Protein AF-A0A662B878-F1 (afdb_monomer_lite)

pLDDT: mean 83.69, std 10.85, range [54.44, 95.88]

Secondary structure (DSSP, 8-state):
-PPPTT-------S-HHHHHHHHHHTGGG-S-EE-SSTT-TTEE-TT-TT---TTTTSSS--HHHHHHHT-

Structure (mmCIF, N/CA/C/O backbone):
data_AF-A0A662B878-F1
#
_entry.id   AF-A0A662B878-F1
#
loop_
_atom_site.group_PDB
_atom_site.id
_atom_site.type_symbol
_atom_site.label_atom_id
_atom_site.label_alt_id
_atom_site.label_comp_id
_atom_site.label_asym_id
_atom_site.label_entity_id
_atom_site.label_seq_id
_atom_site.pdbx_PDB_ins_code
_atom_site.Cartn_x
_atom_site.Cartn_y
_atom_site.Cartn_z
_atom_site.occupancy
_atom_site.B_iso_or_equiv
_atom_site.auth_seq_id
_atom_site.auth_comp_id
_atom_site.auth_asym_id
_atom_site.auth_atom_id
_atom_site.pdbx_PDB_model_num
ATOM 1 N N . MET A 1 1 ? 12.232 10.497 7.078 1.00 54.84 1 MET A N 1
ATOM 2 C CA . MET A 1 1 ? 12.337 9.576 8.234 1.00 54.84 1 MET A CA 1
ATOM 3 C C . MET A 1 1 ? 12.361 8.163 7.668 1.00 54.84 1 MET A C 1
ATOM 5 O O . MET A 1 1 ? 11.599 7.917 6.747 1.00 54.84 1 MET A O 1
ATOM 9 N N . ILE A 1 2 ? 13.263 7.288 8.115 1.00 67.94 2 ILE A N 1
ATOM 10 C CA . ILE A 1 2 ? 13.409 5.924 7.573 1.00 67.94 2 ILE A CA 1
ATOM 11 C C . ILE A 1 2 ? 12.770 4.952 8.568 1.00 67.94 2 ILE A C 1
ATOM 13 O O . ILE A 1 2 ? 13.014 5.077 9.769 1.00 67.94 2 ILE A O 1
ATOM 17 N N . SER A 1 3 ? 11.959 4.007 8.088 1.00 73.94 3 SER A N 1
ATOM 18 C CA . SER A 1 3 ? 11.407 2.952 8.943 1.00 73.94 3 SER A CA 1
ATOM 19 C C . SER A 1 3 ? 12.533 2.087 9.520 1.00 73.94 3 SER A C 1
ATOM 21 O O . SER A 1 3 ? 13.430 1.689 8.771 1.00 73.94 3 SER A O 1
ATOM 23 N N . PRO A 1 4 ? 12.511 1.769 10.826 1.00 88.00 4 PRO A N 1
ATOM 24 C CA . PRO A 1 4 ? 13.501 0.881 11.420 1.00 88.00 4 PRO A CA 1
ATOM 25 C C . PRO A 1 4 ? 13.508 -0.493 10.736 1.00 88.00 4 PRO A C 1
ATOM 27 O O . PRO A 1 4 ? 12.454 -1.056 10.432 1.00 88.00 4 PRO A O 1
ATOM 30 N N . ILE A 1 5 ? 14.703 -1.048 10.516 1.00 88.94 5 ILE A N 1
ATOM 31 C CA . ILE A 1 5 ? 14.870 -2.384 9.929 1.00 88.94 5 ILE A CA 1
ATOM 32 C C . ILE A 1 5 ? 14.240 -3.423 10.868 1.00 88.94 5 ILE A C 1
ATOM 34 O O . ILE A 1 5 ? 14.408 -3.350 12.085 1.00 88.94 5 ILE A O 1
ATOM 38 N N . SER A 1 6 ? 13.529 -4.399 10.296 1.00 90.38 6 SER A N 1
ATOM 39 C CA . SER A 1 6 ? 12.880 -5.504 11.022 1.00 90.38 6 SER A CA 1
ATOM 40 C C . SER A 1 6 ? 11.746 -5.098 11.976 1.00 90.38 6 SER A C 1
ATOM 42 O O . SER A 1 6 ? 11.404 -5.865 12.875 1.00 90.38 6 SER A O 1
ATOM 44 N N . VAL A 1 7 ? 11.125 -3.930 11.777 1.00 91.75 7 VAL A N 1
ATOM 45 C CA . VAL A 1 7 ? 9.933 -3.509 12.530 1.00 91.75 7 VAL A CA 1
ATOM 46 C C . VAL A 1 7 ? 8.705 -3.507 11.625 1.00 91.75 7 VAL A C 1
ATOM 48 O O . VAL A 1 7 ? 8.721 -2.934 10.539 1.00 91.75 7 VAL A O 1
ATOM 51 N N . ILE A 1 8 ? 7.624 -4.132 12.097 1.00 90.38 8 ILE A N 1
ATOM 52 C CA . ILE A 1 8 ? 6.314 -4.111 11.441 1.00 90.38 8 ILE A CA 1
ATOM 53 C C . ILE A 1 8 ? 5.366 -3.269 12.288 1.00 90.38 8 ILE A C 1
ATOM 55 O O . ILE A 1 8 ? 5.124 -3.573 13.456 1.00 90.38 8 ILE A O 1
ATOM 59 N N . TYR A 1 9 ? 4.797 -2.239 11.671 1.00 91.00 9 TYR A N 1
ATOM 60 C CA . TYR A 1 9 ? 3.681 -1.485 12.227 1.00 91.00 9 TYR A CA 1
ATOM 61 C C . TYR A 1 9 ? 2.386 -2.071 11.677 1.00 91.00 9 TYR A C 1
ATOM 63 O O . TYR A 1 9 ? 2.269 -2.303 10.475 1.00 91.00 9 TYR A O 1
ATOM 71 N N . TYR A 1 10 ? 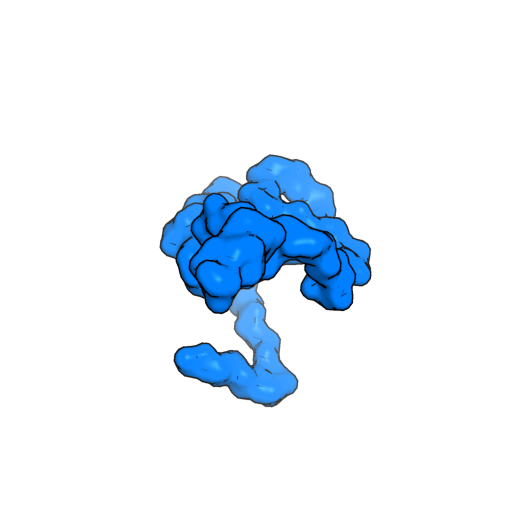1.419 -2.328 12.551 1.00 93.94 10 TYR A N 1
ATOM 72 C CA . TYR A 1 10 ? 0.109 -2.815 12.143 1.00 93.94 10 TYR A CA 1
ATOM 73 C C . TYR A 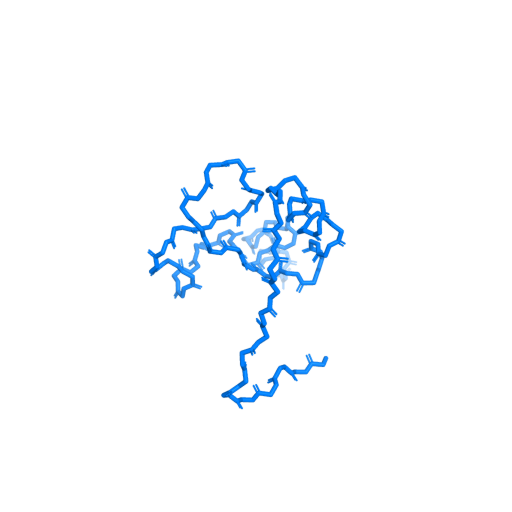1 10 ? -0.982 -2.171 12.990 1.00 93.94 10 TYR A C 1
ATOM 75 O O . TYR A 1 10 ? -0.786 -1.859 14.164 1.00 93.94 10 TYR A O 1
ATOM 83 N N . GLU A 1 11 ? -2.148 -2.009 12.384 1.00 94.25 11 GLU A N 1
ATOM 84 C CA . GLU A 1 11 ? -3.354 -1.501 13.023 1.00 94.25 11 GLU A CA 1
ATOM 85 C C . GLU A 1 11 ? -4.534 -2.396 12.627 1.00 94.25 11 GLU A C 1
ATOM 87 O O . GLU A 1 11 ? -4.498 -3.080 11.600 1.00 94.25 11 GLU A O 1
ATOM 92 N N . ARG A 1 12 ? -5.578 -2.432 13.460 1.00 95.75 12 ARG A N 1
ATOM 93 C CA . ARG A 1 12 ? -6.816 -3.161 13.172 1.00 95.75 12 ARG A CA 1
ATOM 94 C C . ARG A 1 12 ? -7.938 -2.177 12.890 1.00 95.75 12 ARG A C 1
ATOM 96 O O . ARG A 1 12 ? -8.206 -1.296 13.698 1.00 95.75 12 ARG A O 1
ATOM 103 N N . TYR A 1 13 ? -8.653 -2.411 11.799 1.00 93.62 13 TYR A N 1
ATOM 104 C CA . TYR A 1 13 ? -9.817 -1.628 11.407 1.00 93.62 13 TYR A CA 1
ATOM 105 C C . TYR A 1 13 ? -11.060 -2.515 11.402 1.00 93.62 13 TYR A C 1
ATOM 107 O O . TYR A 1 13 ? -10.993 -3.689 11.049 1.00 93.62 13 TYR A O 1
ATOM 115 N N . SER A 1 14 ? -12.204 -1.949 11.788 1.00 95.88 14 SER A N 1
ATOM 116 C CA . SER A 1 14 ? -13.502 -2.646 11.726 1.00 95.88 14 SER A CA 1
ATOM 117 C C . SER A 1 14 ? -14.247 -2.409 10.408 1.00 95.88 14 SER A C 1
ATOM 119 O O . SER A 1 14 ? -15.227 -3.092 10.129 1.00 95.88 14 SER A O 1
ATOM 121 N N . LYS A 1 15 ? -13.820 -1.411 9.625 1.00 94.69 15 LYS A N 1
ATOM 122 C CA . LYS A 1 15 ? -14.475 -0.949 8.396 1.00 94.69 15 LYS A CA 1
ATOM 123 C C . LYS A 1 15 ? -13.425 -0.624 7.340 1.00 94.69 15 LYS A C 1
ATOM 125 O O . LYS A 1 15 ? -12.420 0.015 7.653 1.00 94.69 15 LYS A O 1
ATOM 130 N N . ILE A 1 16 ? -13.659 -1.045 6.099 1.00 91.56 16 ILE A N 1
ATOM 131 C CA . ILE A 1 16 ? -12.721 -0.819 4.989 1.00 91.56 16 ILE A CA 1
ATOM 132 C C . ILE A 1 16 ? -12.692 0.655 4.569 1.00 91.56 16 ILE A C 1
ATOM 134 O O . ILE A 1 16 ? -11.669 1.161 4.119 1.00 91.56 16 ILE A O 1
ATOM 138 N N . GLU A 1 17 ? -13.791 1.373 4.781 1.00 93.44 17 GLU A N 1
ATOM 139 C CA . GLU A 1 17 ? -13.940 2.794 4.476 1.00 93.44 17 GLU A CA 1
ATOM 140 C C . GLU A 1 17 ? -12.923 3.634 5.254 1.00 93.44 17 GLU A C 1
ATOM 142 O O . GLU A 1 17 ? -12.307 4.535 4.691 1.00 93.44 17 GLU A O 1
ATOM 147 N N . THR A 1 18 ? -12.667 3.277 6.517 1.00 94.44 18 THR A N 1
ATOM 148 C CA . THR A 1 18 ? -11.654 3.936 7.352 1.00 94.44 18 THR A CA 1
ATOM 149 C C . THR A 1 18 ? -10.249 3.775 6.769 1.00 94.44 18 THR A C 1
ATOM 151 O O . THR A 1 18 ? -9.470 4.725 6.762 1.00 94.44 18 THR A O 1
ATOM 154 N N . VAL A 1 19 ? -9.936 2.596 6.220 1.00 93.12 19 VAL A N 1
ATOM 155 C CA . VAL A 1 19 ? -8.653 2.337 5.549 1.00 93.12 19 VAL A CA 1
ATOM 156 C C . VAL A 1 19 ? -8.542 3.172 4.275 1.00 93.12 19 VAL A C 1
ATOM 158 O O . VAL A 1 19 ? -7.518 3.811 4.052 1.00 93.12 19 VAL A O 1
ATOM 161 N N . LYS A 1 20 ? -9.603 3.226 3.461 1.00 92.50 20 LYS A N 1
ATOM 162 C CA . LYS A 1 20 ? -9.634 4.027 2.224 1.00 92.50 20 LYS A CA 1
ATOM 163 C C . LYS A 1 20 ? -9.386 5.508 2.496 1.00 92.50 20 LYS A C 1
ATOM 165 O O . LYS A 1 20 ? -8.602 6.139 1.791 1.00 92.50 20 LYS A O 1
ATOM 170 N N . GLU A 1 21 ? -10.028 6.053 3.523 1.00 93.62 21 GLU A N 1
ATOM 171 C CA . GLU A 1 21 ? -9.855 7.453 3.903 1.00 93.62 21 GLU A CA 1
ATOM 172 C C . GLU A 1 21 ? -8.436 7.734 4.409 1.00 93.62 21 GLU A C 1
ATOM 174 O O . GLU A 1 21 ? -7.811 8.702 3.978 1.00 93.62 21 GLU A O 1
ATOM 179 N N . ARG A 1 22 ? -7.871 6.832 5.222 1.00 92.75 22 ARG A N 1
ATOM 180 C CA . ARG A 1 22 ? -6.477 6.925 5.677 1.00 92.75 22 ARG A CA 1
ATOM 181 C C . ARG A 1 22 ? -5.485 6.907 4.513 1.00 92.75 22 ARG A C 1
ATOM 183 O O . ARG A 1 22 ? -4.617 7.772 4.451 1.00 92.75 22 ARG A O 1
ATOM 190 N N . LEU A 1 23 ? -5.637 5.968 3.577 1.00 92.12 23 LEU A N 1
ATOM 191 C CA . LEU A 1 23 ? -4.788 5.869 2.383 1.00 92.12 23 LEU A CA 1
ATOM 192 C C . LEU A 1 23 ? -4.884 7.116 1.501 1.00 92.12 23 LEU A C 1
ATOM 194 O O . LEU A 1 23 ? -3.893 7.525 0.907 1.00 92.12 23 LEU A O 1
ATOM 198 N N . LYS A 1 24 ? -6.063 7.744 1.429 1.00 91.00 24 LYS A N 1
ATOM 199 C CA . LYS A 1 24 ? -6.250 8.996 0.691 1.00 91.00 24 LYS A CA 1
ATOM 200 C C . LYS A 1 24 ? -5.525 10.167 1.356 1.00 91.00 24 LYS A C 1
ATOM 202 O O . LYS A 1 24 ? -4.917 10.965 0.651 1.00 91.00 24 LYS A O 1
ATOM 207 N N . ILE A 1 25 ? -5.598 10.274 2.684 1.00 92.88 25 ILE A N 1
ATOM 208 C CA . ILE A 1 25 ? -4.926 11.334 3.458 1.00 92.88 25 ILE A CA 1
ATOM 209 C C . ILE A 1 25 ? -3.402 11.212 3.340 1.00 92.88 25 ILE A C 1
ATOM 211 O O . ILE A 1 25 ? -2.714 12.212 3.180 1.00 92.88 25 ILE A O 1
ATOM 215 N N . GLU A 1 26 ? -2.883 9.988 3.387 1.00 90.44 26 GLU A N 1
ATOM 216 C CA . GLU A 1 26 ? -1.444 9.702 3.377 1.00 90.44 26 GLU A CA 1
ATOM 217 C C . GLU A 1 26 ? -0.886 9.460 1.967 1.00 90.44 26 GLU A C 1
ATOM 219 O O . GLU A 1 26 ? 0.248 9.011 1.830 1.00 90.44 26 GLU A O 1
ATOM 224 N N . LYS A 1 27 ? -1.663 9.738 0.912 1.00 87.81 27 LYS A N 1
ATOM 225 C CA . LYS A 1 27 ? -1.314 9.407 -0.478 1.00 87.81 27 LYS A CA 1
ATOM 226 C C . LYS A 1 27 ? 0.086 9.890 -0.872 1.00 87.81 27 LYS A C 1
ATOM 228 O O . LYS A 1 27 ? 0.827 9.137 -1.485 1.00 87.81 27 LYS A O 1
ATOM 233 N N . GLU A 1 28 ? 0.453 11.107 -0.479 1.00 87.12 28 GLU A N 1
ATOM 234 C CA . GLU A 1 28 ? 1.754 11.715 -0.800 1.00 87.12 28 GLU A CA 1
ATOM 235 C C . GLU A 1 28 ? 2.932 11.062 -0.049 1.00 87.12 28 GLU A C 1
ATOM 237 O O . GLU A 1 28 ? 4.083 11.197 -0.449 1.00 87.12 28 GLU A O 1
ATOM 242 N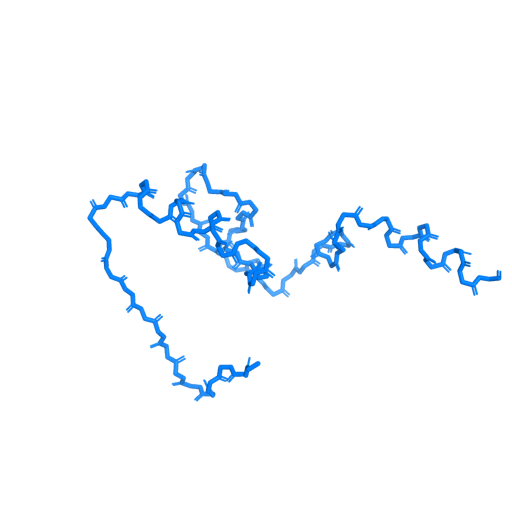 N . ASN A 1 29 ? 2.658 10.339 1.042 1.00 86.00 29 ASN A N 1
ATOM 243 C CA . ASN A 1 29 ? 3.662 9.640 1.850 1.00 86.00 29 ASN A CA 1
ATOM 244 C C . ASN A 1 29 ? 3.737 8.135 1.538 1.00 86.00 29 ASN A C 1
ATOM 246 O O . ASN A 1 29 ? 4.630 7.446 2.039 1.00 86.00 29 ASN A O 1
ATOM 250 N N . ILE A 1 30 ? 2.787 7.597 0.765 1.00 87.06 30 ILE A N 1
ATOM 251 C CA . ILE A 1 30 ? 2.671 6.168 0.473 1.00 87.06 30 ILE A CA 1
ATOM 252 C C . ILE A 1 30 ? 3.132 5.903 -0.952 1.00 87.06 30 ILE A C 1
ATOM 254 O O . ILE A 1 30 ? 2.508 6.326 -1.917 1.00 87.06 30 ILE A O 1
ATOM 258 N N . GLN A 1 31 ? 4.18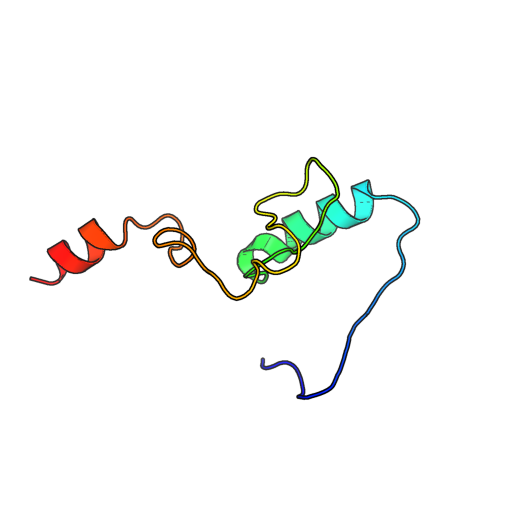2 5.098 -1.077 1.00 80.62 31 GLN A N 1
ATOM 259 C CA . GLN A 1 31 ? 4.708 4.708 -2.380 1.00 80.62 31 GLN A CA 1
ATOM 260 C C . GLN A 1 31 ? 3.933 3.547 -3.023 1.00 80.62 31 GLN A C 1
ATOM 262 O O . GLN A 1 31 ? 3.864 3.451 -4.243 1.00 80.62 31 GLN A O 1
ATOM 267 N N . CYS A 1 32 ? 3.376 2.630 -2.228 1.00 85.00 32 CYS A N 1
ATOM 268 C CA . CYS A 1 32 ? 2.731 1.426 -2.750 1.00 85.00 32 CYS A CA 1
ATOM 269 C C . CYS A 1 32 ? 1.729 0.846 -1.745 1.00 85.00 32 CYS A C 1
ATOM 271 O O . CYS A 1 32 ? 2.010 0.779 -0.546 1.00 85.00 32 CYS A O 1
ATOM 273 N N . VAL A 1 33 ? 0.581 0.380 -2.244 1.00 91.12 33 VAL A N 1
ATOM 274 C CA . VAL A 1 33 ? -0.416 -0.372 -1.471 1.00 91.12 33 VAL A CA 1
ATOM 275 C C . VAL A 1 33 ? -0.530 -1.772 -2.059 1.00 91.12 33 VAL A C 1
ATOM 277 O O . VAL A 1 33 ? -0.820 -1.924 -3.240 1.00 91.12 33 VAL A O 1
ATOM 280 N N . VAL A 1 34 ? -0.337 -2.804 -1.239 1.00 92.62 34 VAL A N 1
ATOM 281 C CA . VAL A 1 34 ? -0.444 -4.206 -1.672 1.00 92.62 34 VAL A CA 1
ATOM 282 C C . VAL A 1 34 ? -1.719 -4.809 -1.105 1.00 92.62 34 VAL A C 1
ATOM 284 O O . VAL A 1 34 ? -1.886 -4.852 0.114 1.00 92.62 34 VAL A O 1
ATOM 287 N N . SER A 1 35 ? -2.623 -5.269 -1.968 1.00 92.88 35 SER A N 1
ATOM 288 C CA . SER A 1 35 ? -3.907 -5.824 -1.536 1.00 92.88 35 SER A CA 1
ATOM 289 C C . SER A 1 35 ? -4.582 -6.655 -2.629 1.00 92.88 35 SER A C 1
ATOM 291 O O . SER A 1 35 ? -4.312 -6.498 -3.817 1.00 92.88 35 SER A O 1
ATOM 293 N N . ASN A 1 36 ? -5.491 -7.540 -2.219 1.00 92.00 36 ASN A N 1
ATOM 294 C CA . ASN A 1 36 ? -6.450 -8.224 -3.092 1.00 92.00 36 ASN A CA 1
ATOM 295 C C . ASN A 1 36 ? -7.879 -7.662 -2.976 1.00 92.00 36 ASN A C 1
ATOM 297 O O . ASN A 1 36 ? -8.787 -8.158 -3.640 1.00 92.00 36 ASN A O 1
ATOM 301 N N . VAL A 1 37 ? -8.099 -6.667 -2.115 1.00 89.38 37 VAL A N 1
ATOM 302 C CA . VAL A 1 37 ? -9.399 -6.010 -1.941 1.00 89.38 37 VAL A CA 1
ATOM 303 C C . VAL A 1 37 ? -9.668 -5.122 -3.149 1.00 89.38 37 VAL A C 1
ATOM 305 O O . VAL A 1 37 ? -8.840 -4.298 -3.505 1.00 89.38 37 VAL A O 1
ATOM 308 N N . THR A 1 38 ? -10.823 -5.242 -3.791 1.00 78.94 38 THR A N 1
ATOM 309 C CA . THR A 1 38 ? -11.186 -4.348 -4.899 1.00 78.94 38 THR A CA 1
ATOM 310 C C . THR A 1 38 ? -11.440 -2.917 -4.400 1.00 78.94 38 THR A C 1
ATOM 312 O O . THR A 1 38 ? -11.848 -2.700 -3.258 1.00 78.94 38 THR A O 1
ATOM 315 N N . ASP A 1 39 ? -11.200 -1.923 -5.259 1.00 84.00 39 ASP A N 1
ATOM 316 C CA . ASP A 1 39 ? -11.473 -0.497 -5.000 1.00 84.00 39 ASP A CA 1
ATOM 317 C C . ASP A 1 39 ? -10.568 0.194 -3.961 1.00 84.00 39 ASP A C 1
ATOM 319 O O . ASP A 1 39 ? -11.032 1.059 -3.204 1.00 84.00 39 ASP A O 1
ATOM 323 N N . LEU A 1 40 ? -9.280 -0.160 -3.920 1.00 85.44 40 LEU A N 1
ATOM 324 C CA . LEU A 1 40 ? -8.244 0.653 -3.274 1.00 85.44 40 LEU A CA 1
ATOM 325 C C . LEU A 1 40 ? -7.452 1.446 -4.329 1.00 85.44 40 LEU A C 1
ATOM 327 O O . LEU A 1 40 ? -7.136 0.901 -5.390 1.00 85.44 40 LEU A O 1
ATOM 331 N N . PRO A 1 41 ? -7.130 2.725 -4.067 1.00 76.25 41 PRO A N 1
ATOM 332 C CA . PRO A 1 41 ? -6.379 3.550 -5.008 1.00 76.25 41 PRO A CA 1
ATOM 333 C C . PRO A 1 41 ? -4.946 3.028 -5.169 1.00 76.25 41 PRO A C 1
ATOM 335 O O . PRO A 1 41 ? -4.298 2.709 -4.175 1.00 76.25 41 PRO A O 1
ATOM 338 N N . ASN A 1 42 ? -4.455 2.981 -6.414 1.00 77.69 42 ASN A N 1
ATOM 339 C CA . ASN A 1 42 ? -3.074 2.621 -6.770 1.00 77.69 42 ASN A CA 1
ATOM 340 C C . ASN A 1 42 ? 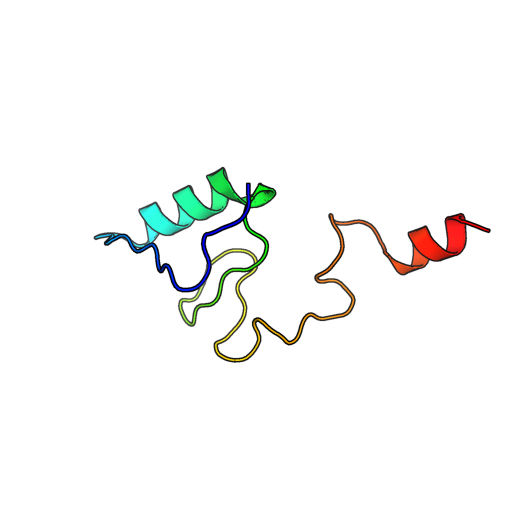-2.569 1.323 -6.112 1.00 77.69 42 ASN A C 1
ATOM 342 O O . ASN A 1 42 ? -1.411 1.226 -5.703 1.00 77.69 42 ASN A O 1
ATOM 346 N N . GLN A 1 43 ? -3.451 0.330 -5.974 1.00 87.62 43 GLN A N 1
ATOM 347 C CA . GLN A 1 43 ? -3.072 -0.952 -5.400 1.00 87.62 43 GLN A CA 1
ATOM 348 C C . GLN A 1 43 ? -2.376 -1.860 -6.413 1.00 87.62 43 GLN A C 1
ATOM 350 O O . GLN A 1 43 ? -2.738 -1.898 -7.589 1.00 87.62 43 GLN A O 1
ATOM 355 N N . VAL A 1 44 ? -1.448 -2.666 -5.911 1.00 88.88 44 VAL A N 1
ATOM 356 C CA . VAL A 1 44 ? -0.833 -3.775 -6.637 1.00 88.88 44 VAL A CA 1
ATOM 357 C C . VAL A 1 44 ? -1.192 -5.103 -5.980 1.00 88.88 44 VAL A C 1
ATOM 359 O O . VAL A 1 44 ? -1.459 -5.183 -4.776 1.00 88.88 44 VAL A O 1
ATOM 362 N N . GLY A 1 45 ? -1.185 -6.168 -6.778 1.00 91.19 45 GLY A N 1
ATOM 363 C CA . GLY A 1 45 ? -1.405 -7.521 -6.283 1.00 91.19 45 GLY A CA 1
ATOM 364 C C . GLY A 1 45 ? -0.256 -8.024 -5.402 1.00 91.19 45 GLY A C 1
ATOM 365 O O . GLY A 1 45 ? 0.866 -7.509 -5.419 1.00 91.19 45 GLY A O 1
ATOM 366 N N . PHE A 1 46 ? -0.523 -9.079 -4.632 1.00 91.69 46 PHE A N 1
ATOM 367 C CA . PHE A 1 46 ? 0.521 -9.760 -3.866 1.00 91.69 46 PHE A CA 1
ATOM 368 C C . PHE A 1 46 ? 1.641 -10.271 -4.785 1.00 91.69 46 PHE A C 1
ATOM 370 O O . PHE A 1 46 ? 1.374 -10.853 -5.832 1.00 91.69 46 PHE A O 1
ATOM 377 N N . GLY A 1 47 ? 2.897 -10.074 -4.372 1.00 91.31 47 GLY A N 1
ATOM 378 C CA . GLY A 1 47 ? 4.082 -10.470 -5.148 1.00 91.31 47 GLY A CA 1
ATOM 379 C C . GLY A 1 47 ? 4.555 -9.447 -6.189 1.00 91.31 47 GLY A C 1
ATOM 380 O O . GLY A 1 47 ? 5.631 -9.629 -6.758 1.00 91.31 47 GLY A O 1
ATOM 381 N N . GLU A 1 48 ? 3.814 -8.354 -6.392 1.00 89.25 48 GLU A N 1
ATOM 382 C CA . GLU A 1 48 ? 4.122 -7.344 -7.416 1.00 89.25 48 GLU A CA 1
ATOM 383 C C . GLU A 1 48 ? 4.775 -6.071 -6.851 1.00 89.25 48 GLU A C 1
ATOM 385 O O . GLU A 1 48 ? 5.347 -5.287 -7.597 1.00 89.25 48 GLU A O 1
ATOM 390 N N . ALA A 1 49 ? 4.796 -5.891 -5.527 1.00 87.12 49 ALA A N 1
ATOM 391 C CA . ALA A 1 49 ? 5.333 -4.690 -4.866 1.00 87.12 49 ALA A CA 1
ATOM 392 C C . ALA A 1 49 ? 6.815 -4.381 -5.166 1.00 87.12 49 ALA A C 1
ATOM 394 O O . ALA A 1 49 ? 7.264 -3.257 -4.977 1.00 87.12 49 ALA A O 1
ATOM 395 N N . GLN A 1 50 ? 7.583 -5.385 -5.601 1.00 86.25 50 GLN A N 1
ATOM 396 C CA .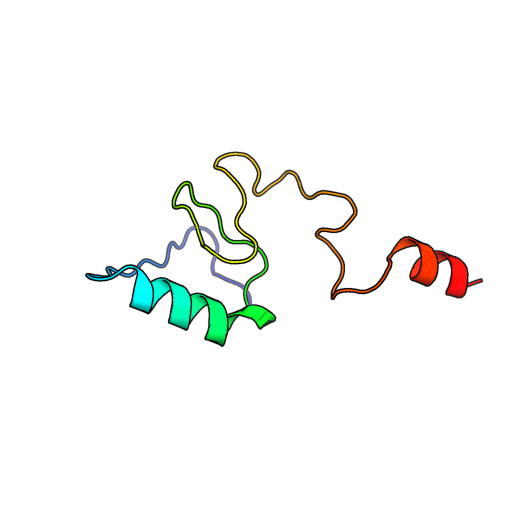 GLN A 1 50 ? 9.001 -5.257 -5.966 1.00 86.25 50 GLN A CA 1
ATOM 397 C C . GLN A 1 50 ? 9.224 -5.310 -7.486 1.00 86.25 50 GLN A C 1
ATOM 399 O O . GLN A 1 50 ? 10.354 -5.478 -7.939 1.00 86.25 50 GLN A O 1
ATOM 404 N N . LYS A 1 51 ? 8.152 -5.194 -8.277 1.00 85.25 51 LYS A N 1
ATOM 405 C CA . LYS A 1 51 ? 8.179 -5.219 -9.744 1.00 85.25 51 LYS A CA 1
ATOM 406 C C . LYS A 1 51 ? 7.537 -3.948 -10.322 1.00 85.25 51 LYS A C 1
ATOM 408 O O . LYS A 1 51 ? 6.530 -4.043 -11.026 1.00 85.25 51 LYS A O 1
ATOM 413 N N . PRO A 1 52 ? 8.083 -2.762 -10.006 1.00 78.81 52 PRO A N 1
ATOM 414 C CA . PRO A 1 52 ? 7.530 -1.508 -10.495 1.00 78.81 52 PRO A CA 1
ATOM 415 C C . PRO A 1 52 ? 7.580 -1.457 -12.024 1.00 78.81 52 PRO A C 1
ATOM 417 O O . PRO A 1 52 ? 8.563 -1.856 -12.653 1.00 78.81 52 PRO A O 1
ATOM 420 N N . GLN A 1 53 ? 6.498 -0.974 -12.617 1.00 77.94 53 GLN A N 1
ATOM 421 C CA . GLN A 1 53 ? 6.395 -0.676 -14.035 1.00 77.94 53 GLN A CA 1
ATOM 422 C C . GLN A 1 53 ? 7.077 0.660 -14.349 1.00 77.94 53 GLN A C 1
ATOM 424 O O . GLN A 1 53 ? 7.361 1.472 -13.469 1.00 77.94 53 GLN A O 1
ATOM 429 N N . LEU A 1 54 ? 7.316 0.917 -15.636 1.00 71.44 54 LEU A N 1
ATOM 430 C CA . LEU A 1 54 ? 8.016 2.121 -16.107 1.00 71.44 54 LEU A CA 1
ATOM 431 C C . LEU A 1 54 ? 7.349 3.439 -15.667 1.00 71.44 54 LEU A C 1
ATOM 433 O O . LEU A 1 54 ? 8.031 4.452 -15.537 1.00 71.44 54 LEU A O 1
ATOM 437 N N . TRP A 1 55 ? 6.039 3.421 -15.425 1.00 71.62 55 TRP A N 1
ATOM 438 C CA . TRP A 1 55 ? 5.243 4.581 -15.016 1.00 71.62 55 TRP A CA 1
ATOM 439 C C . TRP A 1 55 ? 4.980 4.659 -13.501 1.00 71.62 55 TRP A C 1
ATOM 441 O O . TRP A 1 55 ? 4.401 5.640 -13.050 1.00 71.62 55 TRP A O 1
ATOM 451 N N . ASP A 1 56 ? 5.422 3.678 -12.702 1.00 70.44 56 ASP A N 1
ATOM 452 C CA . ASP A 1 56 ? 5.202 3.663 -11.241 1.00 70.44 56 ASP A CA 1
ATOM 453 C C . ASP A 1 56 ? 6.163 4.599 -10.482 1.00 70.44 56 ASP A C 1
ATOM 455 O O . ASP A 1 56 ? 5.998 4.844 -9.289 1.00 70.44 56 ASP A O 1
ATOM 459 N N . TYR A 1 57 ? 7.183 5.119 -11.169 1.00 60.97 57 TYR A N 1
ATOM 460 C CA . TYR A 1 57 ? 8.242 5.948 -10.589 1.00 60.97 57 TYR A CA 1
ATOM 461 C C . TYR A 1 57 ? 7.982 7.451 -10.650 1.00 60.97 57 TYR A C 1
ATOM 463 O O . TYR A 1 57 ? 8.793 8.214 -10.129 1.00 60.97 57 TYR A O 1
ATOM 471 N N . ALA A 1 58 ? 6.911 7.888 -11.308 1.00 54.44 58 ALA A N 1
ATOM 472 C CA . ALA A 1 58 ? 6.751 9.293 -11.625 1.00 54.44 58 ALA A CA 1
ATOM 473 C C . ALA A 1 58 ? 5.557 9.920 -10.920 1.00 54.44 58 ALA A C 1
ATOM 475 O O . ALA A 1 58 ? 4.442 9.406 -10.980 1.00 54.44 58 ALA A O 1
ATOM 476 N N . ASP A 1 59 ? 5.797 11.093 -10.339 1.00 60.44 59 ASP A N 1
ATOM 477 C CA . ASP A 1 59 ? 4.822 12.006 -9.738 1.00 60.44 59 ASP A CA 1
ATOM 478 C C . ASP A 1 59 ? 3.845 12.594 -10.787 1.00 60.44 59 ASP A C 1
ATOM 480 O O . ASP A 1 59 ? 3.659 13.804 -10.890 1.00 60.44 59 ASP A O 1
ATOM 484 N N . ASN A 1 60 ? 3.230 11.746 -11.618 1.00 59.78 60 ASN A N 1
ATOM 485 C CA . ASN A 1 60 ? 2.502 12.091 -12.848 1.00 59.78 60 ASN A CA 1
ATOM 486 C C . ASN A 1 60 ? 3.338 12.860 -13.886 1.00 59.78 60 ASN A C 1
ATOM 488 O O . ASN A 1 60 ? 2.786 13.547 -14.746 1.00 59.78 60 ASN A O 1
ATOM 492 N N . VAL A 1 61 ? 4.662 12.755 -13.812 1.00 63.47 61 VAL A N 1
ATOM 493 C CA . VAL A 1 61 ? 5.578 13.309 -14.810 1.00 63.47 61 VAL A CA 1
ATOM 494 C C . VAL A 1 61 ? 5.834 12.241 -15.869 1.00 63.47 61 VAL A C 1
ATOM 496 O O . VAL A 1 61 ? 6.112 11.094 -15.537 1.00 63.47 61 VAL A O 1
ATOM 499 N N . ASP A 1 62 ? 5.753 12.581 -17.151 1.00 70.75 62 ASP A N 1
ATOM 500 C CA . ASP A 1 62 ? 6.226 11.657 -18.179 1.00 70.75 62 ASP A CA 1
ATOM 501 C C . ASP A 1 62 ? 7.756 11.559 -18.070 1.00 70.75 62 ASP A C 1
ATOM 503 O O . ASP A 1 62 ? 8.495 12.490 -18.398 1.00 70.75 62 ASP A O 1
ATOM 507 N N . THR A 1 63 ? 8.234 10.435 -17.533 1.00 73.44 63 THR A N 1
ATOM 508 C CA . THR A 1 63 ? 9.660 10.183 -17.306 1.00 73.44 63 THR A CA 1
ATOM 509 C C . THR A 1 63 ? 10.461 10.261 -18.604 1.00 73.44 63 THR A C 1
ATOM 511 O O . THR A 1 63 ? 11.612 10.696 -18.580 1.00 73.44 63 THR A O 1
ATOM 514 N N . LEU A 1 64 ? 9.885 9.851 -19.739 1.00 78.56 64 LEU A N 1
ATOM 515 C CA . LEU A 1 64 ? 10.571 9.906 -21.027 1.00 78.56 64 LEU A CA 1
ATOM 516 C C . LEU A 1 64 ? 10.671 11.349 -21.518 1.00 78.56 64 LEU A C 1
ATOM 518 O O . LEU A 1 64 ? 11.763 11.764 -21.909 1.00 78.56 64 LEU A O 1
ATOM 522 N N . ASP A 1 65 ? 9.595 12.131 -21.417 1.00 78.75 65 ASP A N 1
ATOM 523 C CA . ASP A 1 65 ? 9.633 13.561 -21.745 1.00 78.75 65 ASP A CA 1
ATOM 524 C C . ASP A 1 65 ? 10.618 14.322 -20.848 1.00 78.75 65 ASP A C 1
ATOM 526 O O . ASP A 1 65 ? 11.412 15.129 -21.339 1.00 78.75 65 ASP A O 1
ATOM 530 N N . PHE A 1 66 ? 10.634 14.034 -19.541 1.00 80.00 66 PHE A N 1
ATOM 531 C CA . PHE A 1 66 ? 11.598 14.622 -18.611 1.00 80.00 66 PHE A CA 1
ATOM 532 C C . PHE A 1 66 ? 13.040 14.328 -19.041 1.00 80.00 66 PHE A C 1
ATOM 534 O O . PHE A 1 66 ? 13.844 15.253 -19.163 1.00 80.00 66 PHE A O 1
ATOM 541 N N . LEU A 1 67 ? 13.364 13.064 -19.332 1.00 82.44 67 LEU A N 1
ATOM 542 C CA . LEU A 1 67 ? 14.707 12.667 -19.764 1.00 82.44 67 LEU A CA 1
ATOM 543 C C . LEU A 1 67 ? 15.105 13.307 -21.101 1.00 82.44 67 LEU A C 1
ATOM 545 O O . LEU A 1 67 ? 16.267 13.672 -21.275 1.00 82.44 67 LEU A O 1
ATOM 549 N N . VAL A 1 68 ? 14.160 13.478 -22.032 1.00 86.38 68 VAL A N 1
ATOM 550 C CA . VAL A 1 68 ? 14.391 14.190 -23.300 1.00 86.38 68 VAL A CA 1
ATOM 551 C C . VAL A 1 68 ? 14.643 15.684 -23.070 1.00 86.38 68 VAL A C 1
ATOM 553 O O . VAL A 1 68 ? 15.478 16.263 -23.763 1.00 86.38 68 VAL A O 1
ATOM 556 N N . SER A 1 69 ? 13.975 16.304 -22.093 1.00 87.44 69 SER A N 1
ATOM 557 C CA . SER A 1 69 ? 14.110 17.736 -21.778 1.00 87.44 69 SER A CA 1
ATOM 558 C C . SER A 1 69 ? 15.444 18.132 -21.131 1.00 87.44 69 SER A C 1
ATOM 560 O O . SER A 1 69 ? 15.790 19.310 -21.126 1.00 87.44 69 SER A O 1
ATOM 562 N N . LEU A 1 70 ? 16.215 17.169 -20.610 1.00 83.50 70 LEU A N 1
ATOM 563 C CA . LEU A 1 70 ? 17.539 17.397 -20.008 1.00 83.50 70 LEU A CA 1
ATOM 564 C C . LEU A 1 70 ? 18.662 17.608 -21.043 1.00 83.50 70 LEU A C 1
ATOM 566 O O . LEU A 1 70 ? 19.838 17.638 -20.671 1.00 83.50 70 LEU A O 1
ATOM 570 N N . LYS A 1 71 ? 18.317 17.692 -22.330 1.00 55.81 71 LYS A N 1
ATOM 571 C CA . LYS A 1 71 ? 19.256 17.746 -23.451 1.00 55.81 71 LYS A CA 1
ATOM 572 C C . LYS A 1 71 ? 19.538 19.163 -23.936 1.00 55.81 71 LYS A C 1
ATOM 574 O O . LYS A 1 71 ? 18.593 19.979 -23.977 1.00 55.81 71 LYS A O 1
#

Radius of gyration: 15.4 Å; chains: 1; bounding box: 34×28×37 Å

Foldseek 3Di:
DDDDPPDDDDDDDPDVVVVQVVCVVCVVVDLAAEDPDPDRPRHDYPPCPPPDDPPSPDPPDPPVVVVVVVD

Sequence (71 aa):
MISPISVIYYERYSKIETVKERLKIEKENIQCVVSNVTDLPNQVGFGEAQKPQLWDYADNVDTLDFLVSLK